Protein AF-A0AA38FLY6-F1 (afdb_monomer)

Structure (mmCIF, N/CA/C/O backbone):
data_AF-A0AA38FLY6-F1
#
_entry.id   AF-A0AA38FLY6-F1
#
loop_
_atom_site.group_PDB
_atom_site.id
_atom_site.type_symbol
_atom_site.label_atom_id
_atom_site.label_alt_id
_atom_site.label_comp_id
_atom_site.label_asym_id
_atom_site.label_entity_id
_atom_site.label_seq_id
_atom_site.pdbx_PDB_ins_code
_atom_site.Cartn_x
_atom_site.Cartn_y
_atom_site.Cartn_z
_atom_site.occupancy
_atom_site.B_iso_or_equiv
_atom_site.auth_seq_id
_atom_site.auth_comp_id
_atom_site.auth_asym_id
_atom_site.auth_atom_id
_atom_site.pdbx_PDB_model_num
ATOM 1 N N . MET A 1 1 ? 24.873 1.295 -68.854 1.00 36.78 1 MET A N 1
ATOM 2 C CA . MET A 1 1 ? 25.793 2.378 -68.454 1.00 36.78 1 MET A CA 1
ATOM 3 C C . MET A 1 1 ? 26.312 2.084 -67.054 1.00 36.78 1 MET A C 1
ATOM 5 O O . MET A 1 1 ? 25.502 1.909 -66.161 1.00 36.78 1 MET A O 1
ATOM 9 N N . LEU A 1 2 ? 27.642 1.986 -66.948 1.00 42.28 2 LEU A N 1
ATOM 10 C CA . LEU A 1 2 ? 28.515 2.147 -65.773 1.00 42.28 2 LEU A CA 1
ATOM 11 C C . LEU A 1 2 ? 28.257 1.318 -64.498 1.00 42.28 2 LEU A C 1
ATOM 13 O O . LEU A 1 2 ? 27.514 1.695 -63.601 1.00 42.28 2 LEU A O 1
ATOM 17 N N . SER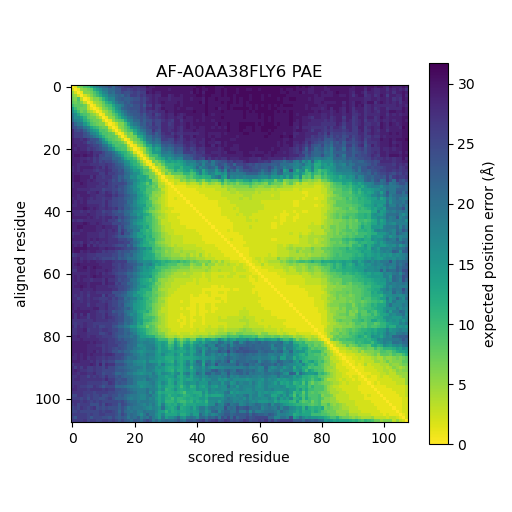 A 1 3 ? 29.037 0.240 -64.401 1.00 44.66 3 SER A N 1
ATOM 18 C CA . SER A 1 3 ? 29.597 -0.288 -63.153 1.00 44.66 3 SER A CA 1
ATOM 19 C C . SER A 1 3 ? 30.673 0.677 -62.636 1.00 44.66 3 SER A C 1
ATOM 21 O O . SER A 1 3 ? 31.449 1.136 -63.470 1.00 44.66 3 SER A O 1
ATOM 23 N N . CYS A 1 4 ? 30.751 0.968 -61.328 1.00 39.97 4 CYS A N 1
ATOM 24 C CA . CYS A 1 4 ? 31.970 1.461 -60.659 1.00 39.97 4 CYS A CA 1
ATOM 25 C C . CYS A 1 4 ? 31.873 1.394 -59.115 1.00 39.97 4 CYS A C 1
ATOM 27 O O . CYS A 1 4 ? 31.208 2.201 -58.478 1.00 39.97 4 CYS A O 1
ATOM 29 N N . HIS A 1 5 ? 32.645 0.455 -58.561 1.00 44.50 5 HIS A N 1
ATOM 30 C CA . HIS A 1 5 ? 33.500 0.569 -57.371 1.00 44.50 5 HIS A CA 1
ATOM 31 C C . HIS A 1 5 ? 32.923 0.697 -55.949 1.00 44.50 5 HIS A C 1
ATOM 33 O O . HIS A 1 5 ? 32.659 1.766 -55.410 1.00 44.50 5 HIS A O 1
ATOM 39 N N . LEU A 1 6 ? 32.983 -0.457 -55.282 1.00 47.09 6 LEU A N 1
ATOM 40 C CA . LEU A 1 6 ? 33.240 -0.648 -53.857 1.00 47.09 6 LEU A CA 1
A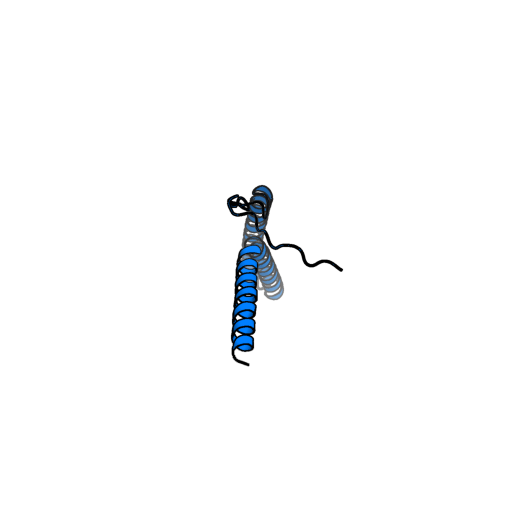TOM 41 C C . LEU A 1 6 ? 34.482 0.146 -53.376 1.00 47.09 6 LEU A C 1
ATOM 43 O O . LEU A 1 6 ? 35.578 -0.050 -53.907 1.00 47.09 6 LEU A O 1
ATOM 47 N N . LYS A 1 7 ? 34.343 0.947 -52.308 1.00 44.97 7 LYS A N 1
ATOM 48 C CA . LYS A 1 7 ? 35.417 1.219 -51.330 1.00 44.97 7 LYS A CA 1
ATOM 49 C C . LYS A 1 7 ? 34.821 1.576 -49.953 1.00 44.97 7 LYS A C 1
ATOM 51 O O . LYS A 1 7 ? 34.037 2.518 -49.881 1.00 44.97 7 LYS A O 1
ATOM 56 N N . PRO A 1 8 ? 35.177 0.865 -48.866 1.00 52.34 8 PRO A N 1
ATOM 57 C CA . PRO A 1 8 ? 34.750 1.199 -47.508 1.00 52.34 8 PRO A CA 1
ATOM 58 C C . PRO A 1 8 ? 35.750 2.155 -46.831 1.00 52.34 8 PRO A C 1
ATOM 60 O O . PRO A 1 8 ? 36.956 2.027 -47.065 1.00 52.34 8 PRO A O 1
ATOM 63 N N . PRO A 1 9 ? 35.313 3.052 -45.931 1.00 45.06 9 PRO A N 1
ATOM 64 C CA . PRO A 1 9 ? 36.191 3.607 -44.916 1.00 45.06 9 PRO A CA 1
ATOM 65 C C . PRO A 1 9 ? 36.097 2.810 -43.608 1.00 45.06 9 PRO A C 1
ATOM 67 O O . PRO A 1 9 ? 35.040 2.606 -43.016 1.00 45.06 9 PRO A O 1
ATOM 70 N N . VAL A 1 10 ? 37.278 2.356 -43.206 1.00 40.94 10 VAL A N 1
ATOM 71 C CA . VAL A 1 10 ? 37.671 1.714 -41.956 1.00 40.94 10 VAL A CA 1
ATOM 72 C C . VAL A 1 10 ? 37.570 2.693 -40.778 1.00 40.94 10 VAL A C 1
ATOM 74 O O . VAL A 1 10 ? 38.111 3.788 -40.838 1.00 40.94 10 VAL A O 1
ATOM 77 N N . SER A 1 11 ? 36.946 2.194 -39.708 1.00 45.09 11 SER A N 1
ATOM 78 C CA . SER A 1 11 ? 37.334 2.263 -38.290 1.00 45.09 11 SER A CA 1
ATOM 79 C C . SER A 1 11 ? 37.449 3.594 -37.525 1.00 45.09 11 SER A C 1
ATOM 81 O O . SER A 1 11 ?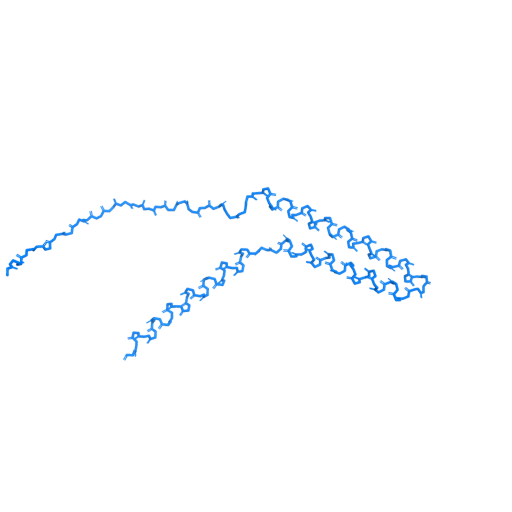 38.128 4.538 -37.910 1.00 45.09 11 SER A O 1
ATOM 83 N N . ASN A 1 12 ? 36.923 3.490 -36.298 1.00 32.78 12 ASN A N 1
ATOM 84 C CA . ASN A 1 12 ? 37.261 4.196 -35.063 1.00 32.78 12 ASN A CA 1
ATOM 85 C C . ASN A 1 12 ? 36.635 5.568 -34.790 1.00 32.78 12 ASN A C 1
ATOM 87 O O . ASN A 1 12 ? 37.179 6.624 -35.086 1.00 32.78 12 ASN A O 1
ATOM 91 N N . GLY A 1 13 ? 35.561 5.504 -34.005 1.00 34.56 13 GLY A N 1
ATOM 92 C CA . GLY A 1 13 ? 35.140 6.543 -33.077 1.00 34.56 13 GLY A CA 1
ATOM 93 C C . GLY A 1 13 ? 34.268 5.904 -32.005 1.00 34.56 13 GLY A C 1
ATOM 94 O O . GLY A 1 13 ? 33.069 5.736 -32.195 1.00 34.56 13 GLY A O 1
ATOM 95 N N . VAL A 1 14 ? 34.892 5.470 -30.912 1.00 45.72 14 VAL A N 1
ATOM 96 C CA . VAL A 1 14 ? 34.241 4.968 -29.697 1.00 45.72 14 VAL A CA 1
ATOM 97 C C . VAL A 1 14 ? 33.149 5.950 -29.261 1.00 45.72 14 VAL A C 1
ATOM 99 O O . VAL A 1 14 ? 33.445 6.994 -28.690 1.00 45.72 14 VAL A O 1
ATOM 102 N N . SER A 1 15 ? 31.879 5.614 -29.492 1.00 43.25 15 SER A N 1
ATOM 103 C CA . SER A 1 15 ? 30.770 6.266 -28.796 1.00 43.25 15 SER A CA 1
ATOM 104 C C . SER A 1 15 ? 30.590 5.539 -27.464 1.00 43.25 15 SER A C 1
ATOM 106 O O . SER A 1 15 ? 29.756 4.647 -27.300 1.00 43.25 15 SER A O 1
ATOM 108 N N . ARG A 1 16 ? 31.491 5.837 -26.520 1.00 36.75 16 ARG A N 1
ATOM 109 C CA . ARG A 1 16 ? 31.290 5.471 -25.119 1.00 36.75 16 ARG A CA 1
ATOM 110 C C . ARG A 1 16 ? 30.269 6.450 -24.560 1.00 36.75 16 ARG A C 1
ATOM 112 O O . ARG A 1 16 ? 30.554 7.631 -24.433 1.00 36.75 16 ARG A O 1
ATOM 119 N N . ARG A 1 17 ? 29.078 5.896 -24.334 1.00 48.19 17 ARG A N 1
ATOM 120 C CA . ARG A 1 17 ? 28.152 6.163 -23.230 1.00 48.19 17 ARG A CA 1
ATOM 121 C C . ARG A 1 17 ? 28.517 7.380 -22.379 1.00 48.19 17 ARG A C 1
ATOM 123 O O . ARG A 1 17 ? 29.543 7.346 -21.719 1.00 48.19 17 ARG A O 1
ATOM 130 N N . ASP A 1 18 ? 27.600 8.338 -22.353 1.00 37.00 18 ASP A N 1
ATOM 131 C CA . ASP A 1 18 ? 27.083 8.869 -21.095 1.00 37.00 18 ASP A CA 1
ATOM 132 C C . ASP A 1 18 ? 25.577 9.100 -21.282 1.00 37.00 18 ASP A C 1
ATOM 134 O O . ASP A 1 18 ? 25.098 10.193 -21.574 1.00 37.00 18 ASP A O 1
ATOM 138 N N . ALA A 1 19 ? 24.817 8.007 -21.185 1.00 45.66 19 ALA A N 1
ATOM 139 C CA . ALA A 1 19 ? 23.367 8.053 -20.990 1.00 45.66 19 ALA A CA 1
ATOM 140 C C . ALA A 1 19 ? 23.080 7.678 -19.530 1.00 45.66 19 ALA A C 1
ATOM 142 O O . ALA A 1 19 ? 22.238 6.836 -19.222 1.00 45.66 19 ALA A O 1
ATOM 143 N N . GLU A 1 20 ? 23.848 8.285 -18.630 1.00 41.22 20 GLU A N 1
ATOM 144 C CA . GLU A 1 20 ? 23.781 8.077 -17.195 1.00 41.22 20 GLU A CA 1
ATOM 145 C C . GLU A 1 20 ? 22.893 9.181 -16.586 1.00 41.22 20 GLU A C 1
ATOM 147 O O . GLU A 1 20 ? 23.245 10.358 -16.559 1.00 41.22 20 GLU A O 1
ATOM 152 N N . GLY A 1 21 ? 21.725 8.810 -16.055 1.00 48.66 21 GLY A N 1
ATOM 153 C CA . GLY A 1 21 ? 21.276 9.417 -14.797 1.0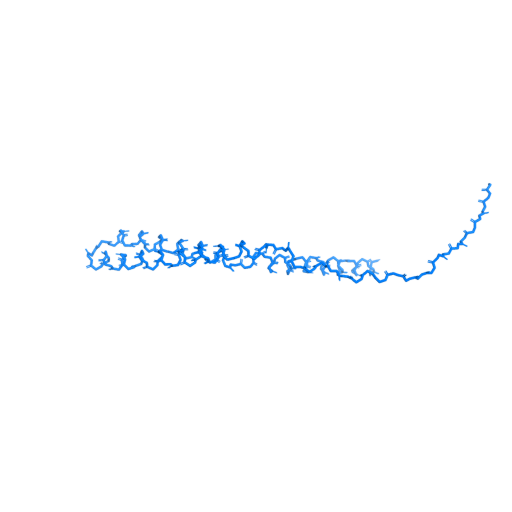0 48.66 21 GLY A CA 1
ATOM 154 C C . GLY A 1 21 ? 20.362 10.650 -14.790 1.00 48.66 21 GLY A C 1
ATOM 155 O O . GLY A 1 21 ? 20.297 11.294 -13.745 1.00 48.66 21 GLY A O 1
ATOM 156 N N . VAL A 1 22 ? 19.580 10.966 -15.831 1.00 46.50 22 VAL A N 1
ATOM 157 C CA . VAL A 1 22 ? 18.528 12.012 -15.711 1.00 46.50 22 VAL A CA 1
ATOM 158 C C . VAL A 1 22 ? 17.126 11.482 -16.025 1.00 46.50 22 VAL A C 1
ATOM 160 O O . VAL A 1 22 ? 16.358 12.073 -16.776 1.00 46.50 22 VAL A O 1
ATOM 163 N N . LEU A 1 23 ? 16.755 10.355 -15.414 1.00 49.59 23 LEU A N 1
ATOM 164 C CA . LEU A 1 23 ? 15.352 9.952 -15.293 1.00 49.59 23 LEU A CA 1
ATOM 165 C C . LEU A 1 23 ? 14.904 10.221 -13.847 1.00 49.59 23 LEU A C 1
ATOM 167 O O . LEU A 1 23 ? 15.212 9.480 -12.919 1.00 49.59 23 LEU A O 1
ATOM 171 N N . SER A 1 24 ? 14.203 11.348 -13.692 1.00 50.44 24 SER A N 1
ATOM 172 C CA . SER A 1 24 ? 13.715 11.983 -12.457 1.00 50.44 24 SER A CA 1
ATOM 173 C C . SER A 1 24 ? 14.786 12.685 -11.607 1.00 50.44 24 SER A C 1
ATOM 175 O O . SER A 1 24 ? 15.551 12.057 -10.868 1.00 50.44 24 SER A O 1
ATOM 177 N N . SER A 1 25 ? 14.807 14.022 -11.704 1.00 51.00 25 SER A N 1
ATOM 178 C CA . SER A 1 25 ? 15.636 14.925 -10.897 1.00 51.00 25 SER A CA 1
ATOM 179 C C . SER A 1 25 ? 15.597 14.543 -9.405 1.00 51.00 25 SER A C 1
ATOM 181 O O . SER A 1 25 ? 14.512 14.222 -8.913 1.00 51.00 25 SER A O 1
ATOM 183 N N . PRO A 1 26 ? 16.720 14.629 -8.662 1.00 53.59 26 PRO A N 1
ATOM 184 C CA . PRO A 1 26 ? 16.791 14.294 -7.229 1.00 53.59 26 PRO A CA 1
ATOM 185 C C . PRO A 1 26 ? 15.669 14.940 -6.404 1.00 53.59 26 PRO A C 1
ATOM 187 O O . PRO A 1 26 ? 15.027 14.290 -5.583 1.00 53.59 26 PRO A O 1
ATOM 190 N N . ILE A 1 27 ? 15.334 16.181 -6.762 1.00 54.38 27 ILE A N 1
ATOM 191 C CA . ILE A 1 27 ? 14.258 16.983 -6.181 1.00 54.38 27 ILE A CA 1
ATOM 192 C C . ILE A 1 27 ? 12.908 16.245 -6.230 1.00 54.38 27 ILE A C 1
ATOM 194 O O . ILE A 1 27 ? 12.203 16.198 -5.228 1.00 54.38 27 ILE A O 1
ATOM 198 N N . LYS A 1 28 ? 12.533 15.604 -7.348 1.00 53.22 28 LYS A N 1
ATOM 199 C CA . LYS A 1 28 ? 11.243 14.891 -7.456 1.00 53.22 28 LYS A CA 1
ATOM 200 C C . LYS A 1 28 ? 11.165 13.673 -6.528 1.00 53.22 28 LYS A C 1
ATOM 202 O O . LYS A 1 28 ? 10.078 13.360 -6.046 1.00 53.22 28 LYS A O 1
ATOM 207 N N . ARG A 1 29 ? 12.296 13.010 -6.261 1.00 59.19 29 ARG A N 1
ATOM 208 C CA . ARG A 1 29 ? 12.366 11.854 -5.353 1.00 59.19 29 ARG A CA 1
ATOM 209 C C . ARG A 1 29 ? 12.288 12.271 -3.886 1.00 59.19 29 ARG A C 1
ATOM 211 O O . ARG A 1 29 ? 11.553 11.641 -3.135 1.00 59.19 29 ARG A O 1
ATOM 218 N N . GLU A 1 30 ? 12.952 13.359 -3.501 1.00 62.44 30 GLU A N 1
ATOM 219 C CA . GLU A 1 30 ? 12.855 13.912 -2.140 1.00 62.44 30 GLU A CA 1
ATOM 220 C C . GLU A 1 30 ? 11.444 14.415 -1.826 1.00 62.44 30 GLU A C 1
ATOM 222 O O . GLU A 1 30 ? 10.901 14.121 -0.761 1.00 62.44 30 GLU A O 1
ATOM 227 N N . HIS A 1 31 ? 10.803 15.095 -2.784 1.00 73.75 31 HIS A N 1
ATOM 228 C CA . HIS A 1 31 ? 9.406 15.495 -2.637 1.00 73.75 31 HIS A CA 1
ATOM 229 C C . HIS A 1 31 ? 8.516 14.254 -2.484 1.00 73.75 31 HIS A C 1
ATOM 231 O O . HIS A 1 31 ? 7.789 14.151 -1.499 1.00 73.75 31 HIS A O 1
ATOM 237 N N . GLY A 1 32 ? 8.616 13.266 -3.382 1.00 81.50 32 GLY A N 1
ATOM 238 C CA . GLY A 1 32 ? 7.859 12.010 -3.276 1.00 81.50 32 GLY A CA 1
ATOM 239 C C . GLY A 1 32 ? 8.041 11.300 -1.928 1.00 81.50 32 GLY A C 1
ATOM 240 O O . GLY A 1 32 ? 7.060 10.851 -1.336 1.00 81.50 32 GLY A O 1
ATOM 241 N N . GLN A 1 33 ? 9.264 11.280 -1.394 1.00 85.38 33 GLN A N 1
ATOM 242 C CA . GLN A 1 33 ? 9.577 10.695 -0.092 1.00 85.38 33 GLN A CA 1
ATOM 243 C C . GLN A 1 33 ? 8.940 11.466 1.074 1.00 85.38 33 GLN A C 1
ATOM 245 O O . GLN A 1 33 ? 8.388 10.844 1.983 1.00 85.38 33 GLN A O 1
ATOM 250 N N . ALA A 1 34 ? 8.963 12.801 1.047 1.00 90.62 34 ALA A N 1
ATOM 251 C CA . ALA A 1 34 ? 8.294 13.634 2.046 1.00 90.62 34 ALA A CA 1
ATOM 252 C C . ALA A 1 34 ? 6.760 13.485 1.994 1.00 90.62 34 ALA A C 1
ATOM 254 O O . ALA A 1 34 ? 6.093 13.400 3.025 1.00 90.62 34 ALA A O 1
ATOM 255 N N . PHE A 1 35 ? 6.181 13.383 0.794 1.00 91.06 35 PHE A N 1
ATOM 256 C CA . PHE A 1 35 ? 4.752 13.108 0.631 1.00 91.06 35 PHE A CA 1
ATOM 257 C C . PHE A 1 35 ? 4.380 11.702 1.120 1.00 91.06 35 PHE A C 1
ATOM 259 O O . PHE A 1 35 ? 3.351 11.536 1.780 1.00 91.06 35 PHE A O 1
ATOM 266 N N . ALA A 1 36 ? 5.215 10.698 0.842 1.00 92.25 36 ALA A N 1
ATOM 267 C CA . ALA A 1 36 ? 5.019 9.339 1.329 1.00 92.25 36 ALA A CA 1
ATOM 268 C C . ALA A 1 36 ? 5.096 9.274 2.859 1.00 92.25 36 ALA A C 1
ATOM 270 O O . ALA A 1 36 ? 4.212 8.695 3.490 1.00 92.25 36 ALA A O 1
ATOM 271 N N . SER A 1 37 ? 6.097 9.914 3.471 1.00 93.12 37 SER A N 1
ATOM 272 C CA . SER A 1 37 ? 6.241 9.948 4.929 1.00 93.12 37 SER A CA 1
ATOM 273 C C . SER A 1 37 ? 5.061 10.653 5.600 1.00 93.12 37 SER A C 1
ATOM 275 O O . SER A 1 37 ? 4.543 10.152 6.601 1.00 93.12 37 SER A O 1
ATOM 277 N N . ASN A 1 38 ? 4.555 11.739 5.006 1.00 95.31 38 ASN A N 1
ATOM 278 C CA . ASN A 1 38 ? 3.347 12.399 5.484 1.00 95.31 38 ASN A CA 1
ATOM 279 C C . ASN A 1 38 ? 2.107 11.492 5.373 1.00 95.31 38 ASN A C 1
ATOM 281 O O . ASN A 1 38 ? 1.354 11.370 6.336 1.00 95.31 38 ASN A O 1
ATOM 285 N N . CYS A 1 39 ? 1.929 10.775 4.255 1.00 94.06 39 CYS A N 1
ATOM 286 C CA . CYS A 1 39 ? 0.838 9.802 4.115 1.00 94.06 39 CYS A CA 1
ATOM 287 C C . CYS A 1 39 ? 0.909 8.702 5.191 1.00 94.06 39 CYS A C 1
ATOM 289 O O . CYS A 1 39 ? -0.115 8.337 5.767 1.00 94.06 39 CYS A O 1
ATOM 291 N N . MET A 1 40 ? 2.112 8.206 5.502 1.00 93.56 40 MET A N 1
ATOM 292 C CA . MET A 1 40 ? 2.318 7.200 6.551 1.00 93.56 40 MET A CA 1
ATOM 293 C C . MET A 1 40 ? 2.023 7.750 7.950 1.00 93.56 40 MET A C 1
ATOM 295 O O . MET A 1 40 ? 1.493 7.025 8.793 1.00 93.56 40 MET A O 1
ATOM 299 N N . LYS A 1 41 ? 2.349 9.021 8.209 1.00 97.31 41 LYS A N 1
ATOM 300 C CA . LYS A 1 41 ? 2.010 9.696 9.466 1.00 97.31 41 LYS A CA 1
ATOM 301 C C . LYS A 1 41 ? 0.493 9.831 9.618 1.00 97.31 41 LYS A C 1
ATOM 303 O O . LYS A 1 41 ? -0.058 9.347 10.600 1.00 97.31 41 LYS A O 1
ATOM 308 N N . GLU A 1 42 ? -0.184 10.382 8.612 1.00 96.06 42 GLU A N 1
ATOM 309 C CA . GLU A 1 42 ? -1.645 10.535 8.615 1.00 96.06 42 GLU A CA 1
ATOM 310 C C . GLU A 1 42 ? -2.369 9.188 8.771 1.00 96.06 42 GLU A C 1
ATOM 312 O O . GLU A 1 42 ? -3.364 9.097 9.487 1.00 96.06 42 GLU A O 1
ATOM 317 N N . ALA A 1 43 ? -1.864 8.119 8.146 1.00 96.75 43 ALA A N 1
ATOM 318 C CA . ALA A 1 43 ? -2.417 6.776 8.311 1.00 96.75 43 ALA A CA 1
ATOM 319 C C . ALA A 1 43 ? -2.333 6.279 9.763 1.00 96.75 43 ALA A C 1
ATOM 321 O O . ALA A 1 43 ? -3.290 5.693 10.274 1.00 96.75 43 ALA A O 1
ATOM 322 N N . LYS A 1 44 ? -1.202 6.516 10.438 1.00 97.44 44 LYS A N 1
ATOM 323 C CA . LYS A 1 44 ? -1.026 6.160 11.853 1.00 97.44 44 LYS A CA 1
ATOM 324 C C . LYS A 1 44 ? -1.978 6.953 12.740 1.00 97.44 44 LYS A C 1
ATOM 326 O O . LYS A 1 44 ? -2.634 6.358 13.591 1.00 97.44 44 LYS A O 1
ATOM 331 N N . ASP A 1 45 ? -2.109 8.253 12.497 1.00 97.56 45 ASP A N 1
ATOM 332 C CA . ASP A 1 45 ? -3.013 9.119 13.256 1.00 97.56 45 ASP A CA 1
ATOM 333 C C . ASP A 1 45 ? -4.471 8.655 13.104 1.00 97.56 45 ASP A C 1
ATOM 335 O O . ASP A 1 45 ? -5.184 8.479 14.093 1.00 97.56 45 ASP A O 1
ATOM 339 N N . LEU A 1 46 ? -4.898 8.345 11.874 1.00 96.12 46 LEU A N 1
ATOM 340 C CA . LEU A 1 46 ? -6.229 7.797 11.599 1.00 96.12 46 LEU A CA 1
ATOM 341 C C . LEU A 1 46 ? -6.458 6.443 12.275 1.00 96.12 46 LEU A C 1
ATOM 343 O O . LEU A 1 46 ? -7.543 6.216 12.811 1.00 96.12 46 LEU A O 1
ATOM 347 N N . LYS A 1 47 ? -5.451 5.561 12.295 1.00 95.94 47 LYS A N 1
ATOM 348 C CA . LYS A 1 47 ? -5.529 4.292 13.029 1.00 95.94 47 LYS A CA 1
ATOM 349 C C . LYS A 1 47 ? -5.723 4.535 14.528 1.00 95.94 47 LYS A C 1
ATOM 351 O O . LYS A 1 47 ? -6.619 3.933 15.108 1.00 95.94 47 LYS A O 1
ATOM 356 N N . HIS A 1 48 ? -4.957 5.442 15.139 1.00 96.94 48 HIS A N 1
ATOM 357 C CA . HIS A 1 48 ? -5.099 5.777 16.562 1.00 96.94 48 HIS A CA 1
ATOM 358 C C . HIS A 1 48 ? -6.486 6.342 16.895 1.00 96.94 48 HIS A C 1
ATOM 360 O O . HIS A 1 48 ? -7.091 5.958 17.900 1.00 96.94 48 HIS A O 1
ATOM 366 N N . VAL A 1 49 ? -7.026 7.217 16.040 1.00 95.50 49 VAL A N 1
ATOM 367 C CA . VAL A 1 49 ? -8.408 7.698 16.187 1.00 95.50 49 VAL A CA 1
ATOM 368 C C . VAL A 1 49 ? -9.391 6.537 16.034 1.00 95.50 49 VAL A C 1
ATOM 370 O O . VAL A 1 49 ? -10.314 6.421 16.838 1.00 95.50 49 VAL A O 1
ATOM 373 N N . GLY A 1 50 ? -9.178 5.658 15.053 1.00 95.25 50 GLY A N 1
ATOM 374 C CA . GLY A 1 50 ? -9.955 4.437 14.851 1.00 95.25 50 GLY A CA 1
ATOM 375 C C . GLY A 1 50 ? -10.010 3.580 16.112 1.00 95.25 50 GLY A C 1
ATOM 376 O O . GLY A 1 50 ? -11.103 3.277 16.580 1.00 95.25 50 GLY A O 1
ATOM 377 N N . ASP A 1 51 ? -8.863 3.284 16.718 1.00 95.06 51 ASP A N 1
ATOM 378 C CA . ASP A 1 51 ? -8.752 2.470 17.935 1.00 95.06 51 ASP A CA 1
ATOM 379 C C . ASP A 1 51 ? -9.515 3.098 19.115 1.00 95.06 51 ASP A C 1
ATOM 381 O O . ASP A 1 51 ? -10.273 2.424 19.813 1.00 95.06 51 ASP A O 1
ATOM 385 N N . ASN A 1 52 ? -9.406 4.416 19.298 1.00 95.19 52 ASN A N 1
ATOM 386 C CA . ASN A 1 52 ? -10.174 5.130 20.320 1.00 95.19 52 ASN A CA 1
ATOM 387 C C . ASN A 1 52 ? -11.693 5.067 20.068 1.00 95.19 52 ASN A C 1
ATOM 389 O O . ASN A 1 52 ? -12.478 4.890 20.996 1.00 95.19 52 ASN A O 1
ATOM 393 N N . ILE A 1 53 ? -12.126 5.212 18.813 1.00 93.12 53 ILE A N 1
ATOM 394 C CA . ILE A 1 53 ? -13.540 5.113 18.419 1.00 93.12 53 ILE A CA 1
ATOM 395 C C . ILE A 1 53 ? -14.058 3.674 18.574 1.00 93.12 53 ILE A C 1
ATOM 397 O O . ILE A 1 53 ? -15.195 3.488 19.011 1.00 93.12 53 ILE A O 1
ATOM 401 N N . LYS A 1 54 ? -13.219 2.665 18.302 1.00 93.56 54 LYS A N 1
ATOM 402 C CA . LYS A 1 54 ? -13.516 1.245 18.536 1.00 93.56 54 LYS A CA 1
ATOM 403 C C . LYS A 1 54 ? -13.818 0.976 20.003 1.00 93.56 54 LYS A C 1
ATOM 405 O O . LYS A 1 54 ? -14.831 0.362 20.315 1.00 93.56 54 LYS A O 1
ATOM 410 N N . ASN A 1 55 ? -12.983 1.504 20.898 1.00 93.31 55 ASN A N 1
ATOM 411 C CA . ASN A 1 55 ? -13.155 1.357 22.345 1.00 93.31 55 ASN A CA 1
ATOM 412 C C . ASN A 1 55 ? -14.451 2.007 22.859 1.00 93.31 55 ASN A C 1
ATOM 414 O O . ASN A 1 55 ? -14.930 1.660 23.932 1.00 93.31 55 ASN A O 1
ATOM 418 N N . LYS A 1 56 ? -15.042 2.925 22.084 1.00 93.62 56 LYS A N 1
ATOM 419 C CA . LYS A 1 56 ? -16.345 3.550 22.359 1.00 93.62 56 LYS A CA 1
ATOM 420 C C . LYS A 1 56 ? -17.528 2.788 21.739 1.00 93.62 56 LYS A C 1
ATOM 422 O O . LYS A 1 56 ? -18.639 3.305 21.754 1.00 93.62 56 LYS A O 1
ATOM 427 N N . GLY A 1 57 ? -17.303 1.607 21.156 1.00 92.69 57 GLY A N 1
ATOM 428 C CA . GLY A 1 57 ? -18.345 0.760 20.560 1.00 92.69 57 GLY A CA 1
ATOM 429 C C . GLY A 1 57 ? -18.874 1.236 19.200 1.00 92.69 57 GLY A C 1
ATOM 430 O O . GLY A 1 57 ? -19.866 0.713 18.706 1.00 92.69 57 GLY A O 1
ATOM 431 N N . MET A 1 58 ? -18.235 2.225 18.567 1.00 92.94 58 MET A N 1
ATOM 432 C CA . MET A 1 58 ? -18.669 2.777 17.276 1.00 92.94 58 MET A CA 1
ATOM 433 C C . MET A 1 58 ? -17.993 2.057 16.096 1.00 92.94 58 MET A C 1
ATOM 435 O O . MET A 1 58 ? -17.168 2.641 15.386 1.00 92.94 58 MET A O 1
ATOM 439 N N . GLU A 1 59 ? -18.340 0.788 15.870 1.00 91.50 59 GLU A N 1
ATOM 440 C CA . GLU A 1 59 ? -17.663 -0.079 14.889 1.00 91.50 59 GLU A CA 1
ATOM 441 C C . GLU A 1 59 ? -17.688 0.462 13.454 1.00 91.50 59 GLU A C 1
ATOM 443 O O . GLU A 1 59 ? -16.638 0.552 12.825 1.00 91.50 59 GLU A O 1
ATOM 448 N N . LEU A 1 60 ? -18.843 0.900 12.938 1.00 91.75 60 LEU A N 1
ATOM 449 C CA . LEU A 1 60 ? -18.943 1.400 11.555 1.00 91.75 60 LEU A CA 1
ATOM 450 C C . LEU A 1 60 ? -18.020 2.602 11.299 1.00 91.75 60 LEU A C 1
ATOM 452 O O . LEU A 1 60 ? -17.337 2.675 10.276 1.00 91.75 60 LEU A O 1
ATOM 456 N N . LYS A 1 61 ? -17.960 3.535 12.256 1.00 91.31 61 LYS A N 1
ATOM 457 C CA . LYS A 1 61 ? -17.103 4.725 12.167 1.00 91.31 61 LYS A CA 1
ATOM 458 C C . LYS A 1 61 ? -15.625 4.353 12.264 1.00 91.31 61 LYS A C 1
ATOM 460 O O . LYS A 1 61 ? -14.799 4.918 11.551 1.00 91.31 61 LYS A O 1
ATOM 465 N N . CYS A 1 62 ? -15.302 3.394 13.126 1.00 93.31 62 CYS A N 1
ATOM 466 C CA . CYS A 1 62 ? -13.962 2.848 13.272 1.00 93.31 62 CYS A CA 1
ATOM 467 C C . CYS A 1 62 ? -13.476 2.171 11.975 1.00 93.31 62 CYS A C 1
ATOM 469 O O . CYS A 1 62 ? -12.396 2.492 11.480 1.00 93.31 62 CYS A O 1
ATOM 471 N N . THR A 1 63 ? -14.309 1.331 11.356 1.00 95.00 63 THR A N 1
ATOM 472 C CA . THR A 1 63 ? -14.008 0.672 10.076 1.00 95.00 63 THR A CA 1
ATOM 473 C C . THR A 1 63 ? -13.734 1.680 8.961 1.00 95.00 63 THR A C 1
ATOM 475 O O . THR A 1 63 ? -12.760 1.528 8.224 1.00 95.00 63 THR A O 1
ATOM 478 N N . GLY A 1 64 ? -14.526 2.755 8.870 1.00 95.62 64 GLY A N 1
ATOM 479 C CA . GLY A 1 64 ? -14.279 3.834 7.906 1.00 95.62 64 GLY A CA 1
ATOM 480 C C . GLY A 1 64 ? -12.922 4.527 8.102 1.00 95.62 64 GLY A C 1
ATOM 481 O O . GLY A 1 64 ? -12.226 4.832 7.128 1.00 95.62 64 GLY A O 1
ATOM 482 N N . LEU A 1 65 ? -12.499 4.726 9.355 1.00 95.81 65 LEU A N 1
ATOM 483 C CA . LEU A 1 65 ? -11.185 5.291 9.680 1.00 95.81 65 LEU A CA 1
ATOM 484 C C . LEU A 1 65 ? -10.044 4.342 9.301 1.00 95.81 65 LEU A C 1
ATOM 486 O O . LEU A 1 65 ? -9.069 4.786 8.695 1.00 95.81 65 LEU A O 1
ATOM 490 N N . TYR A 1 66 ? -10.176 3.044 9.581 1.00 96.50 66 TYR A N 1
ATOM 491 C CA . TYR A 1 66 ? -9.180 2.050 9.173 1.00 96.50 66 TYR A CA 1
ATOM 492 C C . TYR A 1 66 ? -9.063 1.924 7.657 1.00 96.50 66 TYR A C 1
ATOM 494 O O . TYR A 1 66 ? -7.950 1.851 7.136 1.00 96.50 66 TYR A O 1
ATOM 502 N N . PHE A 1 67 ? -10.185 1.959 6.936 1.00 97.25 67 PHE A N 1
ATOM 503 C CA . PHE A 1 67 ? -10.169 1.952 5.476 1.00 97.25 67 PHE A CA 1
ATOM 504 C C . PHE A 1 67 ? -9.440 3.183 4.925 1.00 97.25 67 PHE A C 1
ATOM 506 O O . PHE A 1 67 ? -8.565 3.067 4.069 1.00 97.25 67 PHE A O 1
ATOM 513 N N . THR A 1 68 ? -9.716 4.363 5.486 1.00 96.56 68 THR A N 1
ATOM 514 C CA . THR A 1 68 ? -9.020 5.600 5.106 1.00 96.56 68 THR A CA 1
ATOM 515 C C . THR A 1 68 ? -7.521 5.523 5.413 1.00 96.56 68 THR A C 1
ATOM 517 O O . THR A 1 68 ? -6.702 5.924 4.585 1.00 96.56 68 THR A O 1
ATOM 520 N N . ALA A 1 69 ? -7.138 4.965 6.567 1.00 97.38 69 ALA A N 1
ATOM 521 C CA . ALA A 1 69 ? -5.739 4.736 6.916 1.00 97.38 69 ALA A CA 1
ATOM 522 C C . ALA A 1 69 ? -5.049 3.805 5.904 1.00 97.38 69 ALA A C 1
ATOM 524 O O . ALA A 1 69 ? -3.955 4.119 5.433 1.00 97.38 69 ALA A O 1
ATOM 525 N N . ALA A 1 70 ? -5.704 2.711 5.503 1.00 97.69 70 ALA A N 1
ATOM 526 C CA . ALA A 1 70 ? -5.184 1.794 4.491 1.00 97.69 70 ALA A CA 1
ATOM 527 C C . ALA A 1 70 ? -4.964 2.497 3.141 1.00 97.69 70 ALA A C 1
ATOM 529 O O . ALA A 1 70 ? -3.893 2.364 2.548 1.00 97.69 70 ALA A O 1
ATOM 530 N N . LEU A 1 71 ? -5.918 3.319 2.689 1.00 97.31 71 LEU A N 1
ATOM 531 C CA . LEU A 1 71 ? -5.774 4.098 1.453 1.00 97.31 71 LEU A CA 1
ATOM 532 C C . LEU A 1 71 ? -4.588 5.074 1.502 1.00 97.31 71 LEU A C 1
ATOM 534 O O . LEU A 1 71 ? -3.888 5.250 0.503 1.00 97.31 71 LEU A O 1
ATOM 538 N N . LYS A 1 72 ? -4.321 5.691 2.658 1.00 96.38 72 LYS A N 1
ATOM 539 C CA . LYS A 1 72 ? -3.153 6.567 2.848 1.00 96.38 72 LYS A CA 1
ATOM 540 C C . LYS A 1 72 ? -1.839 5.789 2.764 1.00 96.38 72 LYS A C 1
ATOM 542 O O . LYS A 1 72 ? -0.919 6.257 2.097 1.00 96.38 72 LYS A O 1
ATOM 547 N N . VAL A 1 73 ? -1.762 4.600 3.371 1.00 93.69 73 VAL A N 1
ATOM 548 C CA . VAL A 1 73 ? -0.581 3.718 3.269 1.00 93.69 73 VAL A CA 1
ATOM 549 C C . VAL A 1 73 ? -0.337 3.301 1.824 1.00 93.69 73 VAL A C 1
ATOM 551 O O . VAL A 1 73 ? 0.785 3.435 1.349 1.00 93.69 73 VAL A O 1
ATOM 554 N N . LEU A 1 74 ? -1.379 2.865 1.110 1.00 94.69 74 LEU A N 1
ATOM 555 C CA . LEU A 1 74 ? -1.286 2.473 -0.300 1.00 94.69 74 LEU A CA 1
ATOM 556 C C . LEU A 1 74 ? -0.782 3.629 -1.173 1.00 94.69 74 LEU A C 1
ATOM 558 O O . LEU A 1 74 ? 0.140 3.448 -1.963 1.00 94.69 74 LEU A O 1
ATOM 562 N N . LYS A 1 75 ? -1.316 4.840 -0.970 1.00 93.50 75 LYS A N 1
ATOM 563 C CA . LYS A 1 75 ? -0.845 6.044 -1.668 1.00 93.50 75 LYS A CA 1
ATOM 564 C C . LYS A 1 75 ? 0.614 6.376 -1.339 1.00 93.50 75 LYS A C 1
ATOM 566 O O . LYS A 1 75 ? 1.373 6.765 -2.220 1.00 93.50 75 LYS A O 1
ATOM 571 N N . GLY A 1 76 ? 1.012 6.261 -0.074 1.00 91.94 76 GLY A N 1
ATOM 572 C CA . GLY A 1 76 ? 2.401 6.472 0.330 1.00 91.94 76 GLY A CA 1
ATOM 573 C C . GLY A 1 76 ? 3.341 5.437 -0.290 1.00 91.94 76 GLY A C 1
ATOM 574 O O . GLY A 1 76 ? 4.411 5.797 -0.769 1.00 91.94 76 GLY A O 1
ATOM 575 N N . ALA A 1 77 ? 2.921 4.172 -0.339 1.00 90.69 77 ALA A N 1
ATOM 576 C CA . ALA A 1 77 ? 3.676 3.085 -0.949 1.00 90.69 77 ALA A CA 1
ATOM 577 C C . ALA A 1 77 ? 3.869 3.304 -2.455 1.00 90.69 77 ALA A C 1
ATOM 579 O O . ALA A 1 77 ? 5.003 3.251 -2.920 1.00 90.69 77 ALA A O 1
ATOM 580 N N . SER A 1 78 ? 2.818 3.683 -3.194 1.00 88.06 78 SER A N 1
ATOM 581 C CA . SER A 1 78 ? 2.924 3.944 -4.639 1.00 88.06 78 SER A CA 1
ATOM 582 C C . SER A 1 78 ? 3.876 5.096 -4.987 1.00 88.06 78 SER A C 1
ATOM 584 O O . SER A 1 78 ? 4.384 5.169 -6.099 1.00 88.06 78 SER A O 1
ATOM 586 N N . LEU A 1 79 ? 4.109 6.028 -4.054 1.00 87.12 79 LEU A N 1
ATOM 587 C CA . LEU A 1 79 ? 5.089 7.109 -4.226 1.00 87.12 79 LEU A CA 1
ATOM 588 C C . LEU A 1 79 ? 6.536 6.647 -3.997 1.00 87.12 79 LEU A C 1
ATOM 590 O O . LEU A 1 79 ? 7.462 7.292 -4.486 1.00 87.12 79 LEU A O 1
ATOM 594 N N . LEU A 1 80 ? 6.730 5.567 -3.234 1.00 83.94 80 LEU A N 1
ATOM 595 C CA . LEU A 1 80 ? 8.036 4.959 -2.966 1.00 83.94 80 LEU A CA 1
ATOM 596 C C . LEU A 1 80 ? 8.372 3.840 -3.956 1.00 83.94 80 LEU A C 1
ATOM 598 O O . LEU A 1 80 ? 9.543 3.488 -4.096 1.00 83.94 80 LEU A O 1
ATOM 602 N N . GLU A 1 81 ? 7.370 3.285 -4.638 1.00 78.62 81 GLU A N 1
ATOM 603 C CA . GLU A 1 81 ? 7.568 2.266 -5.660 1.00 78.62 81 GLU A CA 1
ATOM 604 C C . GLU A 1 81 ? 8.417 2.815 -6.820 1.00 78.62 81 GLU A C 1
ATOM 606 O O . GLU A 1 81 ? 8.088 3.845 -7.423 1.00 78.62 81 GLU A O 1
ATOM 611 N N . PRO A 1 82 ? 9.531 2.146 -7.171 1.00 68.69 82 PRO A N 1
ATOM 612 C CA . PRO A 1 82 ? 10.372 2.567 -8.277 1.00 68.69 82 PRO A CA 1
ATOM 613 C C . PRO A 1 82 ? 9.673 2.270 -9.610 1.00 68.69 82 PRO A C 1
ATOM 615 O O . PRO A 1 82 ? 9.892 1.232 -10.230 1.00 68.69 82 PRO A O 1
ATOM 618 N N . TYR A 1 83 ? 8.885 3.230 -10.100 1.00 63.12 83 TYR A N 1
ATOM 619 C CA . TYR A 1 83 ? 8.168 3.159 -11.384 1.00 63.12 83 TYR A CA 1
ATOM 620 C C . TYR A 1 83 ? 9.070 2.813 -12.588 1.00 63.12 83 TYR A C 1
ATOM 622 O O . TYR A 1 83 ? 8.622 2.284 -13.605 1.00 63.12 83 TYR A O 1
ATOM 630 N N . HIS A 1 84 ? 10.367 3.108 -12.497 1.00 62.31 84 HIS A N 1
ATOM 631 C CA . HIS A 1 84 ? 11.322 2.858 -13.574 1.00 62.31 84 HIS A CA 1
ATOM 632 C C . HIS A 1 84 ? 11.974 1.468 -13.533 1.00 62.31 84 HIS A C 1
ATOM 634 O O . HIS A 1 84 ? 12.407 1.001 -14.584 1.00 62.31 84 HIS A O 1
ATOM 640 N N . ALA A 1 85 ? 12.033 0.797 -12.377 1.00 64.56 85 ALA A N 1
ATOM 641 C CA . ALA A 1 85 ? 12.722 -0.491 -12.252 1.00 64.56 85 ALA A CA 1
ATOM 642 C C . ALA A 1 85 ? 11.946 -1.622 -12.947 1.00 64.56 85 ALA A C 1
ATOM 644 O O . ALA A 1 85 ? 12.517 -2.352 -13.756 1.00 64.56 85 ALA A O 1
ATOM 645 N N . GLU A 1 86 ? 10.630 -1.701 -12.729 1.00 67.94 86 GLU A N 1
ATOM 646 C CA . GLU A 1 86 ? 9.789 -2.677 -13.433 1.00 67.94 86 GLU A CA 1
ATOM 647 C C . GLU A 1 86 ? 9.681 -2.367 -14.928 1.00 67.94 86 GLU A C 1
ATOM 649 O O . GLU A 1 86 ? 9.744 -3.277 -15.745 1.00 67.94 86 GLU A O 1
ATOM 654 N N . ASN A 1 87 ? 9.627 -1.092 -15.325 1.00 68.69 87 ASN A N 1
ATOM 655 C CA . ASN A 1 87 ? 9.629 -0.727 -16.745 1.00 68.69 87 ASN A CA 1
ATOM 656 C C . ASN A 1 87 ? 10.945 -1.098 -17.448 1.00 68.69 87 ASN A C 1
ATOM 658 O O . ASN A 1 87 ? 10.922 -1.520 -18.603 1.00 68.69 87 ASN A O 1
ATOM 662 N N . ALA A 1 88 ? 12.092 -0.965 -16.777 1.00 74.62 88 ALA A N 1
ATOM 663 C CA . ALA A 1 88 ? 13.371 -1.420 -17.318 1.00 74.62 88 ALA A CA 1
ATOM 664 C C . ALA A 1 88 ? 13.380 -2.944 -17.516 1.00 74.62 88 ALA A C 1
ATOM 666 O O . ALA A 1 88 ? 13.718 -3.416 -18.601 1.00 74.62 88 ALA A O 1
ATOM 667 N N . ARG A 1 89 ? 12.907 -3.696 -16.516 1.00 80.69 89 ARG A N 1
ATOM 668 C CA . ARG A 1 89 ? 12.767 -5.155 -16.579 1.00 80.69 89 ARG A CA 1
ATOM 669 C C . ARG A 1 89 ? 11.791 -5.605 -17.672 1.00 80.69 89 ARG A C 1
ATOM 671 O O . ARG A 1 89 ? 12.084 -6.532 -18.420 1.00 80.69 89 ARG A O 1
ATOM 678 N N . LEU A 1 90 ? 10.651 -4.930 -17.823 1.00 81.94 90 LEU A N 1
ATOM 679 C CA . LEU A 1 90 ? 9.660 -5.239 -18.859 1.00 81.94 90 LEU A CA 1
ATOM 680 C C . LEU A 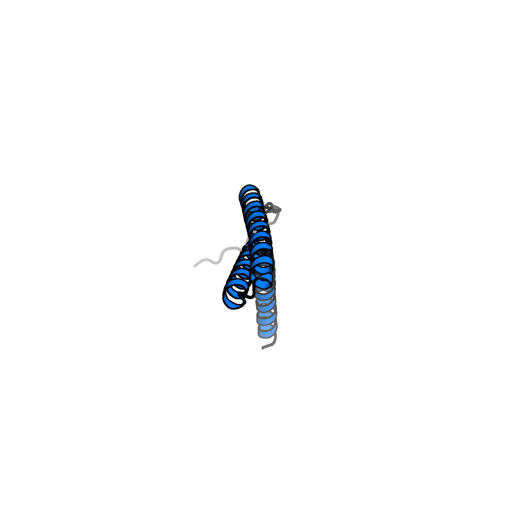1 90 ? 10.226 -5.012 -20.268 1.00 81.94 90 LEU A C 1
ATOM 682 O O . LEU A 1 90 ? 9.975 -5.800 -21.182 1.00 81.94 90 LEU A O 1
ATOM 686 N N . ARG A 1 91 ? 11.022 -3.948 -20.445 1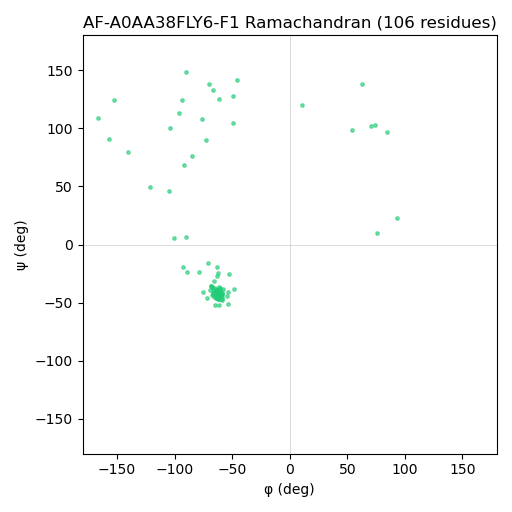.00 81.38 91 ARG A N 1
ATOM 687 C CA . ARG A 1 91 ? 11.731 -3.670 -21.702 1.00 81.38 91 ARG A CA 1
ATOM 688 C C . ARG A 1 91 ? 12.773 -4.742 -22.013 1.00 81.38 91 ARG A C 1
ATOM 690 O O . ARG A 1 91 ? 12.858 -5.160 -23.162 1.00 81.38 91 ARG A O 1
ATOM 697 N N . GLU A 1 92 ? 13.511 -5.213 -21.013 1.00 83.69 92 GLU A N 1
ATOM 698 C CA . GLU A 1 92 ? 14.489 -6.300 -21.159 1.00 83.69 92 GLU A CA 1
ATOM 699 C C . GLU A 1 92 ? 13.819 -7.627 -21.557 1.00 83.69 92 GLU A C 1
ATOM 701 O O . GLU A 1 92 ? 14.254 -8.297 -22.498 1.00 83.69 92 GLU A O 1
ATOM 706 N N . ILE A 1 93 ? 12.697 -7.973 -20.918 1.00 88.94 93 ILE A N 1
ATOM 707 C CA . ILE A 1 93 ? 11.884 -9.141 -21.294 1.00 88.94 93 ILE A CA 1
ATOM 708 C C . ILE A 1 93 ? 11.370 -8.991 -22.733 1.00 88.94 93 ILE A C 1
ATOM 710 O O . ILE A 1 93 ? 11.471 -9.915 -23.534 1.00 88.94 93 ILE A O 1
ATOM 714 N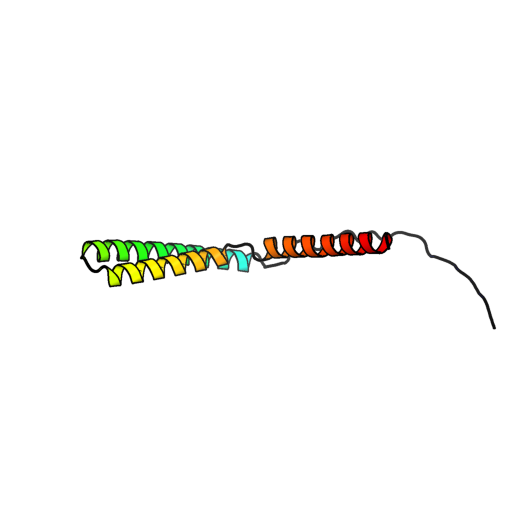 N . THR A 1 94 ? 10.872 -7.811 -23.104 1.00 90.94 94 THR A N 1
ATOM 715 C CA . THR A 1 94 ? 10.367 -7.562 -24.464 1.00 90.94 94 THR A CA 1
ATOM 716 C C . THR A 1 94 ? 11.477 -7.697 -25.512 1.00 90.94 94 THR A C 1
ATOM 718 O O . THR A 1 94 ? 11.274 -8.315 -26.556 1.00 90.94 94 THR A O 1
ATOM 721 N N . GLN A 1 95 ? 12.670 -7.163 -25.232 1.00 90.81 95 GLN A N 1
ATOM 722 C CA . GLN A 1 95 ? 13.822 -7.259 -26.128 1.00 90.81 95 GLN A CA 1
ATOM 723 C C . GLN A 1 95 ? 14.315 -8.703 -26.274 1.00 90.81 95 GLN A C 1
ATOM 725 O O . GLN A 1 95 ? 14.568 -9.152 -27.389 1.00 90.81 95 GLN A O 1
ATOM 730 N N . SER A 1 96 ? 14.430 -9.445 -25.171 1.00 90.94 96 SER A N 1
ATOM 731 C CA . SER A 1 96 ? 14.848 -10.852 -25.215 1.00 90.94 96 SER A CA 1
ATOM 732 C C . SER A 1 96 ? 13.847 -11.720 -25.982 1.00 90.94 96 SER A C 1
ATOM 734 O O . SER A 1 96 ? 14.256 -12.538 -26.804 1.00 90.94 96 SER A O 1
ATOM 736 N N . MET A 1 97 ? 12.542 -11.482 -25.819 1.00 93.94 97 MET A N 1
ATOM 737 C CA . MET A 1 97 ? 11.504 -12.158 -26.605 1.00 93.94 97 MET A CA 1
ATOM 738 C C . MET A 1 97 ? 11.618 -11.887 -28.110 1.00 93.94 97 MET A C 1
ATOM 740 O O . MET A 1 97 ? 11.396 -12.804 -28.904 1.00 93.94 97 MET A O 1
ATOM 744 N N . ALA A 1 98 ? 11.999 -10.673 -28.519 1.00 92.94 98 ALA A N 1
ATOM 745 C CA . ALA A 1 98 ? 12.257 -10.372 -29.927 1.00 92.94 98 ALA A CA 1
ATOM 746 C C . ALA A 1 98 ? 13.433 -11.204 -30.475 1.00 92.94 98 ALA A C 1
ATOM 748 O O . ALA A 1 98 ? 13.298 -11.825 -31.525 1.00 92.94 98 ALA A O 1
ATOM 749 N N . VAL A 1 99 ? 14.533 -11.318 -29.721 1.00 94.81 99 VAL A N 1
ATOM 750 C CA . VAL A 1 99 ? 15.705 -12.131 -30.106 1.00 94.81 99 VAL A CA 1
ATOM 751 C C . VAL A 1 99 ? 15.353 -13.614 -30.233 1.00 94.81 99 VAL A C 1
ATOM 753 O O . VAL A 1 99 ? 15.749 -14.259 -31.205 1.00 94.81 99 VAL A O 1
ATOM 756 N N . TYR A 1 100 ? 14.586 -14.169 -29.291 1.00 93.94 100 TYR A N 1
ATOM 757 C CA . TYR A 1 100 ? 14.120 -15.555 -29.391 1.00 93.94 100 TYR A CA 1
ATOM 758 C C . TYR A 1 100 ? 13.222 -15.762 -30.608 1.00 93.94 100 TYR A C 1
ATOM 760 O O . TYR A 1 100 ? 13.396 -16.732 -31.342 1.00 93.94 100 TYR A O 1
ATOM 768 N N . THR A 1 101 ? 12.301 -14.830 -30.854 1.00 95.12 101 THR A N 1
ATOM 769 C CA . THR A 1 101 ? 11.414 -14.873 -32.022 1.00 95.12 101 THR A CA 1
ATOM 770 C C . THR A 1 101 ? 12.216 -14.860 -33.321 1.00 95.12 101 THR A C 1
ATOM 772 O O . THR A 1 101 ? 11.936 -15.646 -34.223 1.00 95.12 101 THR A O 1
ATOM 775 N N . ASP A 1 102 ? 13.238 -14.012 -33.414 1.00 94.94 102 ASP A N 1
ATOM 776 C CA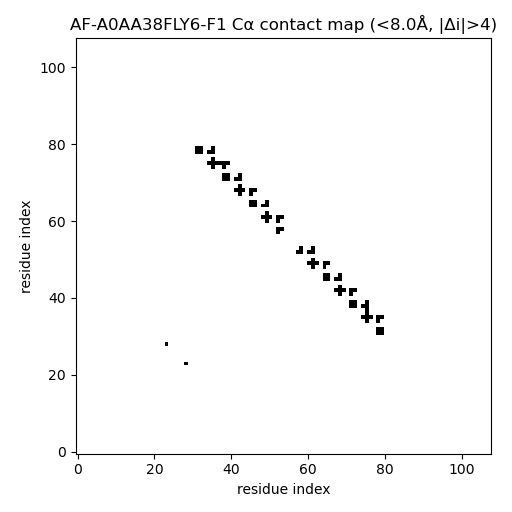 . ASP A 1 102 ? 14.107 -13.954 -34.588 1.00 94.94 102 ASP A CA 1
ATOM 777 C C . ASP A 1 102 ? 14.966 -15.215 -34.729 1.00 94.94 102 ASP A C 1
ATOM 779 O O . ASP A 1 102 ? 15.138 -15.712 -35.838 1.00 94.94 102 ASP A O 1
ATOM 783 N N . THR A 1 103 ? 15.414 -15.803 -33.617 1.00 93.75 103 THR A N 1
ATOM 784 C CA . THR A 1 103 ? 16.138 -17.084 -33.624 1.00 93.75 103 THR A CA 1
ATOM 785 C C . THR A 1 103 ? 15.260 -18.219 -34.154 1.00 93.75 103 THR A C 1
ATOM 787 O O . THR A 1 103 ? 15.723 -19.024 -34.953 1.00 93.75 103 THR A O 1
ATOM 790 N N . VAL A 1 104 ? 13.977 -18.264 -33.778 1.00 94.88 104 VAL A N 1
ATOM 791 C CA . VAL A 1 104 ? 13.026 -19.264 -34.299 1.00 94.88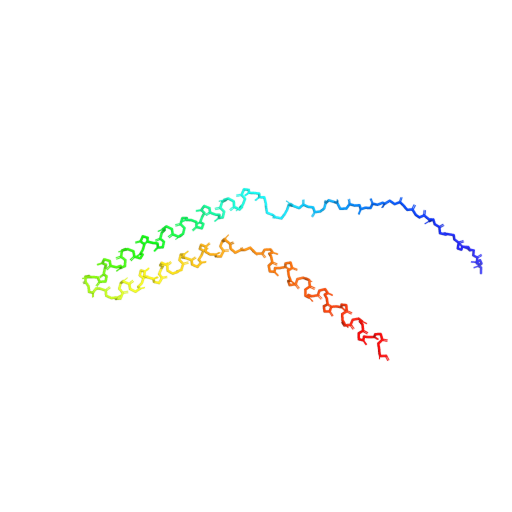 104 VAL A CA 1
ATOM 792 C C . VAL A 1 104 ? 12.832 -19.119 -35.810 1.00 94.88 104 VAL A C 1
ATOM 794 O O . VAL A 1 104 ? 12.781 -20.130 -36.508 1.00 94.88 104 VAL A O 1
ATOM 797 N N . LYS A 1 105 ? 12.769 -17.888 -36.336 1.00 93.06 105 LYS A N 1
ATOM 798 C CA . LYS A 1 105 ? 12.647 -17.647 -37.786 1.00 93.06 105 LYS A CA 1
ATOM 799 C C . LYS A 1 105 ? 13.855 -18.146 -38.580 1.00 93.06 105 LYS A C 1
ATOM 801 O O . LYS A 1 105 ? 13.692 -18.470 -39.746 1.00 93.06 105 LYS A O 1
ATOM 806 N N . LEU A 1 106 ? 15.046 -18.210 -37.978 1.00 92.56 106 LEU A N 1
ATOM 807 C CA . LEU A 1 106 ? 16.243 -18.754 -38.637 1.00 92.56 106 LEU A CA 1
ATOM 808 C C . LEU A 1 106 ? 16.192 -20.279 -38.817 1.00 92.56 106 LEU A C 1
ATOM 810 O O . LEU A 1 106 ? 16.988 -20.826 -39.575 1.00 92.56 106 LEU A O 1
ATOM 814 N N . CYS A 1 107 ? 15.297 -20.965 -38.105 1.00 84.88 107 CYS A N 1
ATOM 815 C CA . CYS A 1 107 ? 15.125 -22.415 -38.174 1.00 84.88 107 CYS A CA 1
ATOM 816 C C . CYS A 1 107 ? 13.927 -22.849 -39.039 1.00 84.88 107 CYS A C 1
ATOM 818 O O . CYS A 1 107 ? 13.601 -24.037 -39.044 1.00 84.88 107 CYS A O 1
ATOM 820 N N . GLN A 1 108 ? 13.262 -21.907 -39.715 1.00 73.88 108 GLN A N 1
ATOM 821 C CA . GLN A 1 108 ? 12.193 -22.156 -40.690 1.00 73.88 108 GLN A CA 1
ATOM 822 C C . GLN A 1 108 ? 12.749 -22.076 -42.110 1.00 73.88 108 GLN A C 1
ATOM 824 O O . GLN A 1 108 ? 12.296 -22.889 -42.943 1.00 73.88 108 GLN A O 1
#

pLDDT: mean 77.56, std 21.32, range [32.78, 97.69]

Secondary structure (DSSP, 8-state):
-------PPP----------S-SS-HHHHHHHHHHHHHHHHHHHHHHHHHHHHHHTT-HHHHHHHHHHHHHHHHHHHHHHS-HHHHHHHHHHHHHHHHHHHHHHHTT-

Nearest PDB structures (foldseek):
  6tz5-assembly1_AA  TM=6.800E-01  e=2.338E-01  Homo sapiens
  7o91-assembly1_A  TM=8.439E-01  e=4.909E+00  Sulfurisphaera tokodaii str. 7
  9eon-assembly1_A  TM=6.947E-01  e=8.153E+00  Synechocystis sp. PCC 6803
  9eom-assembly1_A-2  TM=4.152E-01  e=9.862E+00  Synechocystis sp. PCC 6803
  9eom-assembly1_A-4  TM=4.152E-01  e=9.862E+00  Synechocystis sp. PCC 6803

Sequence (108 aa):
MLSCHLKPPVSNGVSRRDAEGVLSSPIKREHGQAFASNCMKEAKDLKHVGDNIKNKGMELKCTGLYFTAALKVLKGASLLEPYHAENARLREITQSMAVYTDTVKLCQ

Radius of gyration: 28.01 Å; Cα contacts (8 Å, |Δi|>4): 50; chains: 1; bounding box: 57×39×91 Å

InterPro domains:
  IPR055300 Cysteine-tryptophan domain-containing zinc finger protein 3/5/7 [PTHR46524] (19-108)
  IPR056406 CWZF3/5/7, THD domain [PF24756] (24-108)

Organism: Taxus chinensis (NCBI:txid29808)

Solvent-accessible surface area (backbone atoms only — not comparable to full-atom values): 6358 Å² total; per-residue (Å²): 136,84,89,84,81,92,80,85,88,83,85,89,77,87,82,73,79,84,88,76,84,82,83,72,58,71,67,60,54,54,52,31,49,53,54,19,51,48,26,46,49,54,18,51,53,32,38,54,52,17,53,57,35,41,79,70,70,39,53,73,64,18,51,53,29,42,52,51,16,50,54,28,39,52,55,18,48,64,50,68,51,64,76,61,58,60,52,51,51,52,50,50,54,54,51,50,53,50,54,52,53,54,55,54,60,76,76,110

Foldseek 3Di:
DDDDDDDDDDDDDDPDDDPDDPPDDPVLLVVLQVQLVVLQVQLVVLQVVLVVVVVVVNPVVSVVSNVSSVVSNVSSVVSVPPPVPVVVVVVVVVVVVVVVVVVVVVVD

Mean predicted aligned error: 15.23 Å